Protein AF-A0A2V9SY92-F1 (afdb_monomer_lite)

Radius of gyration: 17.73 Å; chains: 1; bounding box: 36×40×46 Å

Structure (mmCIF, N/CA/C/O backbone):
data_AF-A0A2V9SY92-F1
#
_entry.id   AF-A0A2V9SY92-F1
#
loop_
_atom_site.group_PDB
_atom_site.id
_atom_site.type_symbol
_atom_site.label_atom_id
_atom_site.label_alt_id
_atom_site.label_comp_id
_atom_site.label_asym_id
_atom_site.label_entity_id
_atom_site.label_seq_id
_atom_site.pdbx_PDB_ins_code
_atom_site.Cartn_x
_atom_site.Cartn_y
_atom_site.Cartn_z
_atom_site.occupancy
_atom_site.B_iso_or_equiv
_atom_site.auth_seq_id
_atom_site.auth_comp_id
_atom_site.auth_asym_id
_atom_site.auth_atom_id
_atom_site.pdbx_PDB_model_num
ATOM 1 N N . MET A 1 1 ? 0.864 14.185 -5.885 1.00 79.75 1 MET A N 1
ATOM 2 C CA . MET A 1 1 ? -0.169 14.125 -4.828 1.00 79.75 1 MET A CA 1
ATOM 3 C C . MET A 1 1 ? 0.539 14.147 -3.479 1.00 79.75 1 MET A C 1
ATOM 5 O O . MET A 1 1 ? 1.591 13.530 -3.383 1.00 79.75 1 MET A O 1
ATOM 9 N N . HIS A 1 2 ? 0.049 14.892 -2.484 1.00 87.62 2 HIS A N 1
ATOM 10 C CA . HIS A 1 2 ? 0.700 14.980 -1.168 1.00 87.62 2 HIS A CA 1
ATOM 11 C C . HIS A 1 2 ? -0.073 14.120 -0.148 1.00 87.62 2 HIS A C 1
ATOM 13 O O . HIS A 1 2 ? -1.284 14.319 -0.026 1.00 87.62 2 HIS A O 1
ATOM 19 N N . PRO A 1 3 ? 0.576 13.208 0.604 1.00 86.88 3 PRO A N 1
ATOM 20 C CA . PRO A 1 3 ? -0.110 12.250 1.486 1.00 86.88 3 PRO A CA 1
ATOM 21 C C . PRO A 1 3 ? -0.908 12.921 2.618 1.00 86.88 3 PRO A C 1
ATOM 23 O O . PRO A 1 3 ? -1.851 12.343 3.154 1.00 86.88 3 PRO A O 1
ATOM 26 N N . ASN A 1 4 ? -0.579 14.177 2.949 1.00 87.94 4 ASN A N 1
ATOM 27 C CA . ASN A 1 4 ? -1.315 14.933 3.964 1.00 87.94 4 ASN A CA 1
ATOM 28 C C . ASN A 1 4 ? -2.726 15.397 3.539 1.00 87.94 4 ASN A C 1
ATOM 30 O O . ASN A 1 4 ? -3.452 15.932 4.373 1.00 87.94 4 ASN A O 1
ATOM 34 N N . HIS A 1 5 ? -3.116 15.229 2.272 1.00 90.88 5 HIS A N 1
ATOM 35 C CA . HIS A 1 5 ? -4.370 15.781 1.734 1.00 90.88 5 HIS A CA 1
ATOM 36 C C . HIS A 1 5 ? -5.270 14.741 1.064 1.00 90.88 5 HIS A C 1
ATOM 38 O O . HIS A 1 5 ? -6.218 15.112 0.379 1.00 90.88 5 HIS A O 1
ATOM 44 N N . VAL A 1 6 ? -4.966 13.456 1.233 1.00 94.75 6 VAL A N 1
ATOM 45 C CA . VAL A 1 6 ? -5.696 12.361 0.590 1.00 94.75 6 VAL A CA 1
ATOM 46 C C . VAL A 1 6 ? -5.926 11.216 1.559 1.00 94.75 6 VAL A C 1
ATOM 48 O O . VAL A 1 6 ? -5.250 11.102 2.589 1.00 94.75 6 VAL A O 1
ATOM 51 N N . ASP A 1 7 ? -6.891 10.376 1.214 1.00 97.06 7 ASP A N 1
ATOM 52 C CA . ASP A 1 7 ? -7.076 9.082 1.849 1.00 97.06 7 ASP A CA 1
ATOM 53 C C . ASP A 1 7 ? -5.817 8.236 1.651 1.00 97.06 7 ASP A C 1
ATOM 55 O O . ASP A 1 7 ? -5.159 8.307 0.611 1.00 97.06 7 ASP A O 1
ATOM 59 N N . LEU A 1 8 ? -5.450 7.476 2.680 1.00 97.81 8 LEU A N 1
ATOM 60 C CA . LEU A 1 8 ? -4.295 6.589 2.629 1.00 97.81 8 LEU A CA 1
ATOM 61 C C . LEU A 1 8 ? -4.738 5.152 2.868 1.00 97.81 8 LEU A C 1
ATOM 63 O O . LEU A 1 8 ? -5.496 4.873 3.798 1.00 97.81 8 LEU A O 1
ATOM 67 N N . TYR A 1 9 ? -4.196 4.255 2.054 1.00 98.19 9 TYR A N 1
ATOM 68 C CA . TYR A 1 9 ? -4.377 2.814 2.151 1.00 98.19 9 TYR A CA 1
ATOM 69 C C . TYR A 1 9 ? -3.008 2.175 2.358 1.00 98.19 9 TYR A C 1
ATOM 71 O O . TYR A 1 9 ? -2.224 2.035 1.420 1.00 98.19 9 TYR A O 1
ATOM 79 N N . ALA A 1 10 ? -2.673 1.843 3.601 1.00 97.81 10 ALA A N 1
ATOM 80 C CA . ALA A 1 10 ? -1.389 1.242 3.939 1.00 97.81 10 ALA A CA 1
ATOM 81 C C . ALA A 1 10 ? -1.476 -0.275 3.822 1.00 97.81 10 ALA A C 1
ATOM 83 O O . ALA A 1 10 ? -2.211 -0.905 4.578 1.00 97.81 10 ALA A O 1
ATOM 84 N N . GLY A 1 11 ? -0.739 -0.859 2.882 1.00 97.00 11 GLY A N 1
ATOM 85 C CA . GLY A 1 11 ? -0.706 -2.303 2.706 1.00 97.00 11 GLY A CA 1
ATOM 86 C C . GLY A 1 11 ? 0.096 -2.945 3.826 1.00 97.00 11 GLY A C 1
ATOM 87 O O . GLY A 1 11 ? 1.197 -2.491 4.120 1.00 97.00 11 GLY A O 1
ATOM 88 N N . PHE A 1 12 ? -0.436 -4.000 4.431 1.00 95.06 12 PHE A N 1
ATOM 89 C CA . PHE A 1 12 ? 0.253 -4.820 5.413 1.00 95.06 12 PHE A CA 1
ATOM 90 C C . PHE A 1 12 ? 0.717 -6.141 4.810 1.00 95.06 12 PHE A C 1
ATOM 92 O O . PHE A 1 12 ? -0.041 -6.842 4.137 1.00 95.06 12 PHE A O 1
ATOM 99 N N . TYR A 1 13 ? 1.948 -6.506 5.146 1.00 92.50 13 TYR A N 1
ATOM 100 C CA . TYR A 1 13 ? 2.510 -7.837 4.963 1.00 92.50 13 TYR A CA 1
ATOM 101 C C . TYR A 1 13 ? 2.667 -8.525 6.327 1.00 92.50 13 TYR A C 1
ATOM 103 O O . TYR A 1 13 ? 2.854 -7.865 7.351 1.00 92.50 13 TYR A O 1
ATOM 111 N N . GLY A 1 14 ? 2.626 -9.861 6.342 1.00 88.38 14 GLY A N 1
ATOM 112 C CA . GLY A 1 14 ? 2.901 -10.654 7.546 1.00 88.38 14 GLY A CA 1
ATOM 113 C C . GLY A 1 14 ? 1.752 -10.675 8.556 1.00 88.38 14 GLY A C 1
ATOM 114 O O . GLY A 1 14 ? 1.975 -11.001 9.720 1.00 88.38 14 GLY A O 1
ATOM 115 N N . VAL A 1 15 ? 0.534 -10.338 8.119 1.00 87.56 15 VAL A N 1
ATOM 116 C CA . VAL A 1 15 ? -0.681 -10.372 8.940 1.00 87.56 15 VAL A CA 1
ATOM 117 C C . VAL A 1 15 ? -1.764 -11.221 8.276 1.00 87.56 15 VAL A C 1
ATOM 119 O O . VAL A 1 15 ? -2.028 -11.102 7.079 1.00 87.56 15 VAL A O 1
ATOM 122 N N . ALA A 1 16 ? -2.418 -12.062 9.072 1.00 85.06 16 ALA A N 1
ATOM 123 C CA . ALA A 1 16 ? -3.672 -12.710 8.714 1.00 85.06 16 ALA A CA 1
ATOM 124 C C . ALA A 1 16 ? -4.774 -12.098 9.583 1.00 85.06 16 ALA A C 1
ATOM 126 O O . ALA A 1 16 ? -4.767 -12.255 10.803 1.00 85.06 16 ALA A O 1
ATOM 127 N N . LEU A 1 17 ? -5.685 -11.347 8.966 1.00 87.81 17 LEU A N 1
ATOM 128 C CA . LEU A 1 17 ? -6.749 -10.660 9.694 1.00 87.81 17 LEU A CA 1
ATOM 129 C C . LEU A 1 17 ? -7.881 -11.640 10.026 1.00 87.81 17 LEU A C 1
ATOM 131 O O . LEU A 1 17 ? -8.433 -12.255 9.113 1.00 87.81 17 LEU A O 1
ATOM 135 N N . VAL A 1 18 ? -8.244 -11.757 11.304 1.00 86.25 18 VAL A N 1
ATOM 136 C CA . VAL A 1 18 ? -9.439 -12.478 11.770 1.00 86.25 18 VAL A CA 1
ATOM 137 C C . VAL A 1 18 ? -10.069 -11.644 12.894 1.00 86.25 18 VAL A C 1
ATOM 139 O O . VAL A 1 18 ? -9.456 -11.540 13.956 1.00 86.25 18 VAL A O 1
ATOM 142 N N . PRO A 1 19 ? -11.252 -11.024 12.705 1.00 86.25 19 PRO A N 1
ATOM 143 C CA . PRO A 1 19 ? -12.140 -11.067 11.531 1.00 86.25 19 PRO A CA 1
ATOM 144 C C . PRO A 1 19 ? -11.585 -10.326 10.296 1.00 86.25 19 PRO A C 1
ATOM 146 O O . PRO A 1 19 ? -10.580 -9.629 10.380 1.00 86.25 19 PRO A O 1
ATOM 149 N N . ASN A 1 20 ? -12.265 -10.444 9.147 1.00 89.88 20 ASN A N 1
ATOM 150 C CA . ASN A 1 20 ? -11.826 -9.877 7.857 1.00 89.88 20 ASN A CA 1
ATOM 151 C C . ASN A 1 20 ? -11.811 -8.336 7.803 1.00 89.88 20 ASN A C 1
ATOM 153 O O . ASN A 1 20 ? -11.303 -7.758 6.840 1.00 89.88 20 ASN A O 1
ATOM 157 N N . SER A 1 21 ? -12.343 -7.667 8.826 1.00 94.44 21 SER A N 1
ATOM 158 C CA . SER A 1 21 ? -12.194 -6.229 9.040 1.00 94.44 21 SER A CA 1
ATOM 159 C C . SER A 1 21 ? -12.472 -5.860 10.492 1.00 94.44 21 SER A C 1
ATOM 161 O O . SER A 1 21 ? -13.337 -6.477 11.117 1.00 94.44 21 SER A O 1
ATOM 163 N N . PHE A 1 22 ? -11.834 -4.809 10.996 1.00 92.75 22 PHE A N 1
ATOM 164 C CA . PHE A 1 22 ? -12.216 -4.172 12.256 1.00 92.75 22 PHE A CA 1
ATOM 165 C C . PHE A 1 22 ? -12.013 -2.654 12.214 1.00 92.75 22 PHE A C 1
ATOM 167 O O . PHE A 1 22 ? -11.126 -2.140 11.528 1.00 92.75 22 PHE A O 1
ATOM 174 N N . ASP A 1 23 ? -12.867 -1.950 12.955 1.00 94.50 23 ASP A N 1
ATOM 175 C CA . ASP A 1 23 ? -12.862 -0.494 13.107 1.00 94.50 23 ASP A CA 1
ATOM 176 C C . ASP A 1 23 ? -11.920 -0.087 14.252 1.00 94.50 23 ASP A C 1
ATOM 178 O O . ASP A 1 23 ? -11.966 -0.660 15.342 1.00 94.50 23 ASP A O 1
ATOM 182 N N . LEU A 1 24 ? -11.057 0.896 13.996 1.00 93.44 24 LEU A N 1
ATOM 183 C CA . LEU A 1 24 ? -10.153 1.509 14.975 1.00 93.44 24 LEU A CA 1
ATOM 184 C C . LEU A 1 24 ? -10.696 2.847 15.513 1.00 93.44 24 LEU A C 1
ATOM 186 O O . LEU A 1 24 ? -10.051 3.508 16.329 1.00 93.44 24 LEU A O 1
ATOM 190 N N . GLY A 1 25 ? -11.890 3.243 15.075 1.00 93.19 25 GLY A N 1
ATOM 191 C CA . GLY A 1 25 ? -12.555 4.494 15.392 1.00 93.19 25 GLY A CA 1
ATOM 192 C C . GLY A 1 25 ? -12.169 5.624 14.438 1.00 93.19 25 GLY A C 1
ATOM 193 O O . GLY A 1 25 ? -11.168 5.580 13.725 1.00 93.19 25 GLY A O 1
ATOM 194 N N . ARG A 1 26 ? -12.977 6.694 14.435 1.00 91.81 26 ARG A N 1
ATOM 195 C CA . ARG A 1 26 ? -12.762 7.898 13.600 1.00 91.81 26 ARG A CA 1
ATOM 196 C C . ARG A 1 26 ? -12.607 7.580 12.102 1.00 91.81 26 ARG A C 1
ATOM 198 O O . ARG A 1 26 ? -11.831 8.230 11.407 1.00 91.81 26 ARG A O 1
ATOM 205 N N . GLY A 1 27 ? -13.324 6.562 11.623 1.00 94.06 27 GLY A N 1
ATOM 206 C CA . GLY A 1 27 ? -13.288 6.115 10.229 1.00 94.06 27 GLY A CA 1
ATOM 207 C C . GLY A 1 27 ? -12.007 5.380 9.826 1.00 94.06 27 GLY A C 1
ATOM 208 O O . GLY A 1 27 ? -11.866 5.025 8.660 1.00 94.06 27 GLY A O 1
ATOM 209 N N . VAL A 1 28 ? -11.078 5.156 10.759 1.00 96.88 28 VAL A N 1
ATOM 210 C CA . VAL A 1 28 ? -9.878 4.352 10.529 1.00 96.88 28 VAL A CA 1
ATOM 211 C C . VAL A 1 28 ? -10.254 2.885 10.646 1.00 96.88 28 VAL A C 1
ATOM 213 O O . VAL A 1 28 ? -10.837 2.479 11.646 1.00 96.88 28 VAL A O 1
ATOM 216 N N . ALA A 1 29 ? -9.896 2.073 9.661 1.00 97.19 29 ALA A N 1
ATOM 217 C CA . ALA A 1 29 ? -10.237 0.655 9.668 1.00 97.19 29 ALA A CA 1
ATOM 218 C C . ALA A 1 29 ? -9.105 -0.190 9.099 1.00 97.19 29 ALA A C 1
ATOM 220 O O . ALA A 1 29 ? -8.377 0.254 8.213 1.00 97.19 29 ALA A O 1
ATOM 221 N N . VAL A 1 30 ? -8.989 -1.428 9.572 1.00 96.19 30 VAL A N 1
ATOM 222 C CA . VAL A 1 30 ? -8.158 -2.450 8.930 1.00 96.19 30 VAL A CA 1
ATOM 223 C C . VAL A 1 30 ? -9.081 -3.452 8.255 1.00 96.19 30 VAL A C 1
ATOM 225 O O . VAL A 1 30 ? -10.072 -3.881 8.846 1.00 96.19 30 VAL A O 1
ATOM 228 N N . SER A 1 31 ? -8.772 -3.833 7.021 1.00 97.25 31 SER A N 1
ATOM 229 C CA . SER A 1 31 ? -9.542 -4.829 6.271 1.00 97.25 31 SER A CA 1
ATOM 230 C C . SER A 1 31 ? -8.638 -5.747 5.461 1.00 97.25 31 SER A C 1
ATOM 232 O O . SER A 1 31 ? -7.519 -5.374 5.117 1.00 97.25 31 SER A O 1
ATOM 234 N N . GLN A 1 32 ? -9.097 -6.965 5.183 1.00 96.88 32 GLN A N 1
ATOM 235 C CA . GLN A 1 32 ? -8.403 -7.869 4.270 1.00 96.88 32 GLN A CA 1
ATOM 236 C C . GLN A 1 32 ? -8.378 -7.296 2.854 1.00 96.88 32 GLN A C 1
ATOM 238 O O . GLN A 1 32 ? -9.341 -6.684 2.390 1.00 96.88 32 GLN A O 1
ATOM 243 N N . THR A 1 33 ? -7.279 -7.546 2.156 1.00 96.69 33 THR A N 1
ATOM 244 C CA . THR A 1 33 ? -7.119 -7.234 0.737 1.00 96.69 33 THR A CA 1
ATOM 245 C C . THR A 1 33 ? -6.129 -8.216 0.122 1.00 96.69 33 THR A C 1
ATOM 247 O O . THR A 1 33 ? -5.542 -9.034 0.829 1.00 96.69 33 THR A O 1
ATOM 250 N N . TYR A 1 34 ? -5.930 -8.143 -1.188 1.00 96.38 34 TYR A N 1
ATOM 251 C CA . TYR A 1 34 ? -4.823 -8.834 -1.831 1.00 96.38 34 TYR A CA 1
ATOM 252 C C . TYR A 1 34 ? -4.194 -7.955 -2.905 1.00 96.38 34 TYR A C 1
ATOM 254 O O . TYR A 1 34 ? -4.880 -7.489 -3.814 1.00 96.38 34 TYR A O 1
ATOM 262 N N . ALA A 1 35 ? -2.880 -7.764 -2.815 1.00 96.44 35 ALA A N 1
ATOM 263 C CA . ALA A 1 35 ? -2.079 -7.197 -3.889 1.00 96.44 35 ALA A CA 1
ATOM 264 C C . ALA A 1 35 ? -0.664 -7.781 -3.860 1.00 96.44 35 ALA A C 1
ATOM 266 O O . ALA A 1 35 ? -0.018 -7.819 -2.815 1.00 96.44 35 ALA A O 1
ATOM 267 N N . HIS A 1 36 ? -0.164 -8.193 -5.023 1.00 95.19 36 HIS A N 1
ATOM 268 C CA . HIS A 1 36 ? 1.237 -8.561 -5.188 1.00 95.19 36 HIS A CA 1
ATOM 269 C C . HIS A 1 36 ? 2.035 -7.311 -5.569 1.00 95.19 36 HIS A C 1
ATOM 271 O O . HIS A 1 36 ? 2.024 -6.880 -6.725 1.00 95.19 36 HIS A O 1
ATOM 277 N N . PHE A 1 37 ? 2.690 -6.687 -4.591 1.00 93.75 37 PHE A N 1
ATOM 278 C CA . PHE A 1 37 ? 3.508 -5.505 -4.831 1.00 93.75 37 PHE A CA 1
ATOM 279 C C . PHE A 1 37 ? 4.890 -5.931 -5.313 1.00 93.75 37 PHE A C 1
ATOM 281 O O . PHE A 1 37 ? 5.641 -6.561 -4.570 1.00 93.75 37 PHE A O 1
ATOM 288 N N . MET A 1 38 ? 5.227 -5.586 -6.556 1.00 91.94 38 MET A N 1
ATOM 289 C CA . MET A 1 38 ? 6.480 -5.996 -7.182 1.00 91.94 38 MET A CA 1
ATOM 290 C C . MET A 1 38 ? 7.213 -4.835 -7.852 1.00 91.94 38 MET A C 1
ATOM 292 O O . MET A 1 38 ? 6.618 -3.996 -8.525 1.00 91.94 38 MET A O 1
ATOM 296 N N . ALA A 1 39 ? 8.534 -4.839 -7.700 1.00 89.38 39 ALA A N 1
ATOM 297 C CA . ALA A 1 39 ? 9.473 -3.974 -8.397 1.00 89.38 39 ALA A CA 1
ATOM 298 C C . ALA A 1 39 ? 10.428 -4.865 -9.213 1.00 89.38 39 ALA A C 1
ATOM 300 O O . ALA A 1 39 ? 11.481 -5.270 -8.701 1.00 89.38 39 ALA A O 1
ATOM 301 N N . PRO A 1 40 ? 10.052 -5.247 -10.450 1.00 91.50 40 PRO A N 1
ATOM 302 C CA . PRO A 1 40 ? 10.911 -6.056 -11.304 1.00 91.50 40 PRO A CA 1
ATOM 303 C C . PRO A 1 40 ? 12.147 -5.256 -11.727 1.00 91.50 40 PRO A C 1
ATOM 305 O O . PRO A 1 40 ? 12.092 -4.038 -11.910 1.00 91.50 40 PRO A O 1
ATOM 308 N N . PHE A 1 41 ? 13.272 -5.939 -11.937 1.00 91.94 41 PHE A N 1
ATOM 309 C CA . PHE A 1 41 ? 14.458 -5.281 -12.476 1.00 91.94 41 PHE A CA 1
ATOM 310 C C . PHE A 1 41 ? 14.238 -4.880 -13.937 1.00 91.94 41 PHE A C 1
ATOM 312 O O . PHE A 1 41 ? 14.099 -5.730 -14.815 1.00 91.94 41 PHE A O 1
ATOM 319 N N . MET A 1 42 ? 14.257 -3.574 -14.198 1.00 94.88 42 MET A N 1
ATOM 320 C CA . MET A 1 42 ? 14.225 -2.998 -15.541 1.00 94.88 42 MET A CA 1
ATOM 321 C C . MET A 1 42 ? 15.607 -2.456 -15.896 1.00 94.88 42 MET A C 1
ATOM 323 O O . MET A 1 42 ? 16.132 -1.577 -15.216 1.00 94.88 42 MET A O 1
ATOM 327 N N . MET A 1 43 ? 16.209 -2.991 -16.958 1.00 94.38 43 MET A N 1
ATOM 328 C CA . MET A 1 43 ? 17.550 -2.612 -17.401 1.00 94.38 43 MET A CA 1
ATOM 329 C C . MET A 1 43 ? 17.501 -1.793 -18.684 1.00 94.38 43 MET A C 1
ATOM 331 O O . MET A 1 43 ? 16.866 -2.203 -19.655 1.00 94.38 43 MET A O 1
ATOM 335 N N . ALA A 1 44 ? 18.239 -0.685 -18.708 1.00 96.25 44 ALA A N 1
ATOM 336 C CA . ALA A 1 44 ? 18.574 0.045 -19.923 1.00 96.25 44 ALA A CA 1
ATOM 337 C C . ALA A 1 44 ? 20.037 -0.210 -20.299 1.00 96.25 44 ALA A C 1
ATOM 339 O O . ALA A 1 44 ? 20.902 -0.304 -19.429 1.00 96.25 44 ALA A O 1
ATOM 340 N N . PHE A 1 45 ? 20.318 -0.290 -21.598 1.00 96.25 45 PHE A N 1
ATOM 341 C CA . PHE A 1 45 ? 21.653 -0.633 -22.109 1.00 96.25 45 PHE A CA 1
ATOM 342 C C . PHE A 1 45 ? 22.425 0.574 -22.651 1.00 96.25 45 PHE A C 1
ATOM 344 O O . PHE A 1 45 ? 23.481 0.414 -23.258 1.00 96.25 45 PHE A O 1
ATOM 351 N N . ALA A 1 46 ? 21.920 1.787 -22.413 1.00 96.88 46 ALA A N 1
ATOM 352 C CA . ALA A 1 46 ? 22.638 3.020 -22.696 1.00 96.88 46 ALA A CA 1
ATOM 353 C C . ALA A 1 46 ? 22.347 4.109 -21.649 1.00 96.88 46 ALA A C 1
ATOM 355 O O . ALA A 1 46 ? 21.334 4.100 -20.937 1.00 96.88 46 ALA A O 1
ATOM 356 N N . ARG A 1 47 ? 23.283 5.055 -21.534 1.00 95.25 47 ARG A N 1
ATOM 357 C CA . ARG A 1 47 ? 23.221 6.151 -20.564 1.00 95.25 47 ARG A CA 1
ATOM 358 C C . ARG A 1 47 ? 22.222 7.219 -21.012 1.00 95.25 47 ARG A C 1
ATOM 360 O O . ARG A 1 47 ? 22.193 7.591 -22.181 1.00 95.25 47 ARG A O 1
ATOM 367 N N . ALA A 1 48 ? 21.451 7.748 -20.065 1.00 96.81 48 ALA A N 1
ATOM 368 C CA . ALA A 1 48 ? 20.608 8.909 -20.307 1.00 96.81 48 ALA A CA 1
ATOM 369 C C . ALA A 1 48 ? 21.452 10.190 -20.488 1.00 96.81 48 ALA A C 1
ATOM 371 O O . ALA A 1 48 ? 22.375 10.426 -19.698 1.00 96.81 48 ALA A O 1
ATOM 372 N N . PRO A 1 49 ? 21.135 11.053 -21.470 1.00 94.69 49 PRO A N 1
ATOM 373 C CA . PRO A 1 49 ? 21.598 12.437 -21.467 1.00 94.69 49 PRO A CA 1
ATOM 374 C C . PRO A 1 49 ? 21.146 13.176 -20.192 1.00 94.69 49 PRO A C 1
ATOM 376 O O . PRO A 1 49 ? 20.141 12.788 -19.588 1.00 94.69 49 PRO A O 1
ATOM 379 N N . PRO A 1 50 ? 21.829 14.261 -19.782 1.00 96.00 50 PRO A N 1
ATOM 380 C CA . PRO A 1 50 ? 21.427 15.046 -18.615 1.00 96.00 50 PRO A CA 1
ATOM 381 C C . PRO A 1 50 ? 19.949 15.467 -18.669 1.00 96.00 50 PRO A C 1
ATOM 383 O O . PRO A 1 50 ? 19.495 16.049 -19.653 1.00 96.00 50 PRO A O 1
ATOM 386 N N . GLY A 1 51 ? 19.193 15.150 -17.612 1.00 94.56 51 GLY A N 1
ATOM 387 C CA . GLY A 1 51 ? 17.773 15.504 -17.484 1.00 94.56 51 GLY A CA 1
ATOM 388 C C . GLY A 1 51 ? 16.807 14.718 -18.383 1.00 94.56 51 GLY A C 1
ATOM 389 O O . GLY A 1 51 ? 15.649 15.112 -18.517 1.00 94.56 51 GLY A O 1
ATOM 390 N N . LYS A 1 52 ? 17.253 13.634 -19.027 1.00 95.62 52 LYS A N 1
ATOM 391 C CA . LYS A 1 52 ? 16.409 12.759 -19.856 1.00 95.62 52 LYS A CA 1
ATOM 392 C C . LYS A 1 52 ? 16.261 11.376 -19.222 1.00 95.62 52 LYS A C 1
ATOM 394 O O . LYS A 1 52 ? 17.024 11.000 -18.339 1.00 95.62 52 LYS A O 1
ATOM 399 N N . HIS A 1 53 ? 15.267 10.619 -19.682 1.00 92.31 53 HIS A N 1
ATOM 400 C CA . HIS A 1 53 ? 15.132 9.206 -19.333 1.00 92.31 53 HIS A CA 1
ATOM 401 C C . HIS A 1 53 ? 16.184 8.364 -20.070 1.00 92.31 53 HIS A C 1
ATOM 403 O O . HIS A 1 53 ? 16.728 8.779 -21.098 1.00 92.31 53 HIS A O 1
ATOM 409 N N . HIS A 1 54 ? 16.470 7.169 -19.552 1.00 96.12 54 HIS A N 1
ATOM 410 C CA . HIS A 1 54 ? 17.338 6.214 -20.237 1.00 96.12 54 HIS A CA 1
ATOM 411 C C . HIS A 1 54 ? 16.717 5.797 -21.574 1.00 96.12 54 HIS A C 1
ATOM 413 O O . HIS A 1 54 ? 15.556 5.400 -21.582 1.00 96.12 54 HIS A O 1
ATOM 419 N N . PRO A 1 55 ? 17.442 5.846 -22.701 1.00 95.38 55 PRO A N 1
ATOM 420 C CA . PRO A 1 55 ? 16.878 5.424 -23.975 1.00 95.38 55 PRO A CA 1
ATOM 421 C C . PRO A 1 55 ? 16.689 3.901 -24.014 1.00 95.38 55 PRO A C 1
ATOM 423 O O . PRO A 1 55 ? 17.320 3.154 -23.259 1.00 95.38 55 PRO A O 1
ATOM 426 N N . GLY A 1 56 ? 15.815 3.447 -24.913 1.00 94.19 56 GLY A N 1
ATOM 427 C CA . GLY A 1 56 ? 15.680 2.030 -25.229 1.00 94.19 56 GLY A CA 1
ATOM 428 C C . GLY A 1 56 ? 16.921 1.462 -25.949 1.00 94.19 56 GLY A C 1
ATOM 429 O O . GLY A 1 56 ? 17.759 2.226 -26.431 1.00 94.19 56 GLY A O 1
ATOM 430 N N . PRO A 1 57 ? 17.035 0.128 -26.063 1.00 94.50 57 PRO A N 1
ATOM 431 C CA . PRO A 1 57 ? 16.074 -0.858 -25.578 1.00 94.50 57 PRO A CA 1
ATOM 432 C C . PRO A 1 57 ? 16.093 -0.987 -24.050 1.00 94.50 57 PRO A C 1
ATOM 434 O O . PRO A 1 57 ? 17.136 -0.839 -23.410 1.00 94.50 57 PRO A O 1
ATOM 437 N N . TRP A 1 58 ? 14.928 -1.291 -23.477 1.00 96.56 58 TRP A N 1
ATOM 438 C CA . TRP A 1 58 ? 14.799 -1.722 -22.087 1.00 96.56 58 TRP A CA 1
ATOM 439 C C . TRP A 1 58 ? 14.487 -3.213 -22.039 1.00 96.56 58 TRP A C 1
ATOM 441 O O . TRP A 1 58 ? 13.798 -3.736 -22.916 1.00 96.56 58 TRP A O 1
ATOM 451 N N . LYS A 1 59 ? 14.987 -3.905 -21.017 1.00 95.62 59 LYS A N 1
ATOM 452 C CA . LYS A 1 59 ? 14.709 -5.325 -20.799 1.00 95.62 59 LYS A CA 1
ATOM 453 C C . LYS A 1 59 ? 14.329 -5.575 -19.349 1.00 95.62 59 LYS A C 1
ATOM 455 O O . LYS A 1 59 ? 15.077 -5.207 -18.445 1.00 95.62 59 LYS A O 1
ATOM 460 N N . ALA A 1 60 ? 13.196 -6.244 -19.153 1.00 95.12 60 ALA A N 1
ATOM 461 C CA . ALA A 1 60 ? 12.866 -6.845 -17.871 1.00 95.12 60 ALA A CA 1
ATOM 462 C C . ALA A 1 60 ? 13.827 -8.015 -17.614 1.00 95.12 60 ALA A C 1
ATOM 464 O O . ALA A 1 60 ? 13.976 -8.910 -18.453 1.00 95.12 60 ALA A O 1
ATOM 465 N N . ALA A 1 61 ? 14.520 -7.980 -16.483 1.00 91.81 61 ALA A N 1
ATOM 466 C CA . ALA A 1 61 ? 15.431 -9.023 -16.042 1.00 91.81 61 ALA A CA 1
ATOM 467 C C . ALA A 1 61 ? 14.766 -9.900 -14.973 1.00 91.81 61 ALA A C 1
ATOM 469 O O . ALA A 1 61 ? 13.833 -9.486 -14.288 1.00 91.81 61 ALA A O 1
ATOM 470 N N . LYS A 1 62 ? 15.260 -11.133 -14.826 1.00 89.50 62 LYS A N 1
ATOM 471 C CA . LYS A 1 62 ? 14.806 -12.034 -13.763 1.00 89.50 62 LYS A CA 1
ATOM 472 C C . LYS A 1 62 ? 15.269 -11.500 -12.403 1.00 89.50 62 LYS A C 1
ATOM 474 O O . LYS A 1 62 ? 16.438 -11.153 -12.250 1.00 89.50 62 LYS A O 1
ATOM 479 N N . GLY A 1 63 ? 14.370 -11.510 -11.423 1.00 87.00 63 GLY A N 1
ATOM 480 C CA . GLY A 1 63 ? 14.609 -11.002 -10.072 1.00 87.00 63 GLY A CA 1
ATOM 481 C C . GLY A 1 63 ? 13.829 -9.718 -9.799 1.00 87.00 63 GLY A C 1
ATOM 482 O O . GLY A 1 63 ? 12.958 -9.332 -10.577 1.00 87.00 63 GLY A O 1
ATOM 483 N N . GLY A 1 64 ? 14.140 -9.077 -8.679 1.00 87.31 64 GLY A N 1
ATOM 484 C CA . GLY A 1 64 ? 13.437 -7.897 -8.189 1.00 87.31 64 GLY A CA 1
ATOM 485 C C . GLY A 1 64 ? 12.981 -8.090 -6.751 1.00 87.31 64 GLY A C 1
ATOM 486 O O . GLY A 1 64 ? 13.409 -9.023 -6.069 1.00 87.31 64 GLY A O 1
ATOM 487 N N . ILE A 1 65 ? 12.110 -7.193 -6.306 1.00 87.94 65 ILE A N 1
ATOM 488 C CA . ILE A 1 65 ? 11.498 -7.239 -4.978 1.00 87.94 65 ILE A CA 1
ATOM 489 C C . ILE A 1 65 ? 10.024 -7.552 -5.165 1.00 87.94 65 ILE A C 1
ATOM 491 O O . ILE A 1 65 ? 9.393 -7.000 -6.065 1.00 87.94 65 ILE A O 1
ATOM 495 N N . PHE A 1 66 ? 9.487 -8.432 -4.329 1.00 90.06 66 PHE A N 1
ATOM 496 C CA . PHE A 1 66 ? 8.076 -8.780 -4.336 1.00 90.06 66 PHE A CA 1
ATOM 497 C C . PHE A 1 66 ? 7.584 -9.021 -2.913 1.00 90.06 66 PHE A C 1
ATOM 499 O O . PHE A 1 66 ? 8.290 -9.613 -2.094 1.00 90.06 66 PHE A O 1
ATOM 506 N N . ILE A 1 67 ? 6.392 -8.513 -2.611 1.00 92.62 67 ILE A N 1
ATOM 507 C CA . ILE A 1 67 ? 5.774 -8.571 -1.289 1.00 92.62 67 ILE A CA 1
ATOM 508 C C . ILE A 1 67 ? 4.266 -8.750 -1.472 1.00 92.62 67 ILE A C 1
ATOM 510 O O . ILE A 1 67 ? 3.624 -7.955 -2.159 1.00 92.62 67 ILE A O 1
ATOM 514 N N . ASP A 1 68 ? 3.701 -9.772 -0.831 1.00 94.31 68 ASP A N 1
ATOM 515 C CA . ASP A 1 68 ? 2.254 -9.976 -0.805 1.00 94.31 68 ASP A CA 1
ATOM 516 C C . ASP A 1 68 ? 1.613 -9.123 0.292 1.00 94.31 68 ASP A C 1
ATOM 518 O O . ASP A 1 68 ? 1.939 -9.235 1.476 1.00 94.31 68 ASP A O 1
ATOM 522 N N . ILE A 1 69 ? 0.679 -8.272 -0.110 1.00 95.56 69 ILE A N 1
ATOM 523 C CA . ILE A 1 69 ? -0.155 -7.468 0.778 1.00 95.56 69 ILE A CA 1
ATOM 524 C C . ILE A 1 69 ? -1.439 -8.249 1.026 1.00 95.56 69 ILE A C 1
ATOM 526 O O . ILE A 1 69 ? -2.147 -8.572 0.075 1.00 95.56 69 ILE A O 1
ATOM 530 N N . THR A 1 70 ? -1.738 -8.545 2.289 1.00 95.75 70 THR A N 1
ATOM 531 C CA . THR A 1 70 ? -2.882 -9.389 2.697 1.00 95.75 70 THR A CA 1
ATOM 532 C C . THR A 1 70 ? -3.921 -8.644 3.537 1.00 95.75 70 THR A C 1
ATOM 534 O O . THR A 1 70 ? -5.029 -9.133 3.766 1.00 95.75 70 THR A O 1
ATOM 537 N N . ALA A 1 71 ? -3.588 -7.441 3.999 1.00 96.06 71 ALA A N 1
ATOM 538 C CA . ALA A 1 71 ? -4.514 -6.524 4.648 1.00 96.06 71 ALA A CA 1
ATOM 539 C C . ALA A 1 71 ? -4.138 -5.078 4.315 1.00 96.06 71 ALA A C 1
ATOM 541 O O . ALA A 1 71 ? -3.022 -4.803 3.883 1.00 96.06 71 ALA A O 1
ATOM 542 N N . GLU A 1 72 ? -5.064 -4.152 4.517 1.00 97.62 72 GLU A N 1
ATOM 543 C CA . GLU A 1 72 ? -4.845 -2.718 4.361 1.00 97.62 72 GLU A CA 1
ATOM 544 C C . GLU A 1 72 ? -5.402 -1.954 5.565 1.00 97.62 72 GLU A C 1
ATOM 546 O O . GLU A 1 72 ? -6.484 -2.270 6.062 1.00 97.62 72 GLU A O 1
ATOM 551 N N . LEU A 1 73 ? -4.670 -0.939 6.024 1.00 97.62 73 LEU A N 1
ATOM 552 C CA . LEU A 1 73 ? -5.184 0.122 6.888 1.00 97.62 73 LEU A CA 1
ATOM 553 C C . LEU A 1 73 ? -5.732 1.241 6.008 1.00 97.62 73 LEU A C 1
ATOM 555 O O . LEU A 1 73 ? -4.981 1.843 5.244 1.00 97.62 73 LEU A O 1
ATOM 559 N N . PHE A 1 74 ? -7.001 1.576 6.182 1.00 98.38 74 PHE A N 1
ATOM 560 C CA . PHE A 1 74 ? -7.597 2.793 5.658 1.00 98.38 74 PHE A CA 1
ATOM 561 C C . PHE A 1 74 ? -7.487 3.922 6.686 1.00 98.38 74 PHE A C 1
ATOM 563 O O . PHE A 1 74 ? -7.957 3.791 7.818 1.00 98.38 74 PHE A O 1
ATOM 570 N N . LEU A 1 75 ? -6.891 5.042 6.278 1.00 97.75 75 LEU A N 1
ATOM 571 C CA . LEU A 1 75 ? -6.830 6.285 7.040 1.00 97.75 75 LEU A CA 1
ATOM 572 C C . LEU A 1 75 ? -7.523 7.400 6.230 1.00 97.75 75 LEU A C 1
ATOM 574 O O . LEU A 1 75 ? -6.925 7.901 5.273 1.00 97.75 75 LEU A O 1
ATOM 578 N N . PRO A 1 76 ? -8.730 7.851 6.619 1.00 96.81 76 PRO A N 1
ATOM 579 C CA . PRO A 1 76 ? -9.437 8.935 5.933 1.00 96.81 76 PRO A CA 1
ATOM 580 C C . PRO A 1 76 ? -8.645 10.240 5.966 1.00 96.81 76 PRO A C 1
ATOM 582 O O . PRO A 1 76 ? -8.056 10.550 7.001 1.00 96.81 76 PRO A O 1
ATOM 585 N N . ALA A 1 77 ? -8.668 11.042 4.902 1.00 95.25 77 ALA A N 1
ATOM 586 C CA . ALA A 1 77 ? -8.039 12.366 4.807 1.00 95.25 77 ALA A CA 1
ATOM 587 C C . ALA A 1 77 ? -8.489 13.312 5.929 1.00 95.25 77 ALA A C 1
ATOM 589 O O . ALA A 1 77 ? -7.716 14.145 6.400 1.00 95.25 77 ALA A O 1
ATOM 590 N N . SER A 1 78 ? -9.737 13.153 6.372 1.00 93.38 78 SER A N 1
ATOM 591 C CA . SER A 1 78 ? -10.350 13.910 7.464 1.00 93.38 78 SER A CA 1
ATOM 592 C C . SER A 1 78 ? -9.809 13.542 8.848 1.00 93.38 78 SER A C 1
ATOM 594 O O . SER A 1 78 ? -9.954 14.325 9.789 1.00 93.38 78 SER A O 1
ATOM 596 N N . THR A 1 79 ? -9.168 12.381 8.995 1.00 92.50 79 THR A N 1
ATOM 597 C CA . THR A 1 79 ? -8.615 11.931 10.272 1.00 92.50 79 THR A CA 1
ATOM 598 C C . THR A 1 79 ? -7.236 12.535 10.502 1.00 92.50 79 THR A C 1
ATOM 600 O O . THR A 1 79 ? -6.316 12.381 9.697 1.00 92.50 79 THR A O 1
ATOM 603 N N . SER A 1 80 ? -7.088 13.208 11.643 1.00 85.88 80 SER A N 1
ATOM 604 C CA . SER A 1 80 ? -5.847 13.844 12.079 1.00 85.88 80 SER A CA 1
ATOM 605 C C . SER A 1 80 ? -5.515 13.453 13.518 1.00 85.88 80 SER A C 1
ATOM 607 O O . SER A 1 80 ? -6.389 13.430 14.392 1.00 85.88 80 SER A O 1
ATOM 609 N N . ALA A 1 81 ? -4.238 13.163 13.757 1.00 84.94 81 ALA A N 1
ATOM 610 C CA . ALA A 1 81 ? -3.636 13.116 15.079 1.00 84.94 81 ALA A CA 1
ATOM 611 C C . ALA A 1 81 ? -2.796 14.390 15.233 1.00 84.94 81 ALA A C 1
ATOM 613 O O . ALA A 1 81 ? -1.852 14.591 14.482 1.00 84.94 81 ALA A O 1
ATOM 614 N N . GLN A 1 82 ? -3.143 15.271 16.177 1.00 81.69 82 GLN A N 1
ATOM 615 C CA . GLN A 1 82 ? -2.588 16.636 16.245 1.00 81.69 82 GLN A CA 1
ATOM 616 C C . GLN A 1 82 ? -1.049 16.699 16.280 1.00 81.69 82 GLN A C 1
ATOM 618 O O . GLN A 1 82 ? -0.474 17.701 15.867 1.00 81.69 82 GLN A O 1
ATOM 623 N N . GLN A 1 83 ? -0.388 15.650 16.774 1.00 89.69 83 GLN A N 1
ATOM 624 C CA . GLN A 1 83 ? 1.063 15.575 16.934 1.00 89.69 83 GLN A CA 1
ATOM 625 C C . GLN A 1 83 ? 1.775 14.773 15.835 1.00 89.69 83 GLN A C 1
ATOM 627 O O . GLN A 1 83 ? 3.003 14.738 15.832 1.00 89.69 83 GLN A O 1
ATOM 632 N N . LEU A 1 84 ? 1.045 14.113 14.932 1.00 92.06 84 LEU A N 1
ATOM 633 C CA . LEU A 1 84 ? 1.616 13.255 13.895 1.00 92.06 84 LEU A CA 1
ATOM 634 C C . LEU A 1 84 ? 1.099 13.679 12.524 1.00 92.06 84 LEU A C 1
ATOM 636 O O . LEU A 1 84 ? -0.099 13.880 12.327 1.00 92.06 84 LEU A O 1
ATOM 640 N N . ASP A 1 85 ? 1.990 13.740 11.537 1.00 92.50 85 ASP A N 1
ATOM 641 C CA . ASP A 1 85 ? 1.520 13.732 10.156 1.00 92.50 85 ASP A CA 1
ATOM 642 C C . ASP A 1 85 ? 0.843 12.388 9.821 1.00 92.50 85 ASP A C 1
ATOM 644 O O . ASP A 1 85 ? 0.841 11.423 10.599 1.00 92.50 85 ASP A O 1
ATOM 648 N N . ARG A 1 86 ? 0.221 12.320 8.646 1.00 93.75 86 ARG A N 1
ATOM 649 C CA . ARG A 1 86 ? -0.592 11.162 8.262 1.00 93.75 86 ARG A CA 1
ATOM 650 C C . ARG A 1 86 ? 0.252 9.907 8.039 1.00 93.75 86 ARG A C 1
ATOM 652 O O . ARG A 1 86 ? -0.184 8.812 8.384 1.00 93.75 86 ARG A O 1
ATOM 659 N N . MET A 1 87 ? 1.477 10.069 7.545 1.00 93.56 87 MET A N 1
ATOM 660 C CA . MET A 1 87 ? 2.415 8.968 7.336 1.00 93.56 87 MET A CA 1
ATOM 661 C C . MET A 1 87 ? 2.885 8.384 8.674 1.00 93.56 87 MET A C 1
ATOM 663 O O . MET A 1 87 ? 2.854 7.173 8.891 1.00 93.56 87 MET A O 1
ATOM 667 N N . ASN A 1 88 ? 3.225 9.260 9.614 1.00 93.94 88 ASN A N 1
ATOM 668 C CA . ASN A 1 88 ? 3.594 8.916 10.979 1.00 93.94 88 ASN A CA 1
ATOM 669 C C . ASN A 1 88 ? 2.417 8.327 11.766 1.00 93.94 88 ASN A C 1
ATOM 671 O O . ASN A 1 88 ? 2.620 7.457 12.607 1.00 93.94 88 ASN A O 1
ATOM 675 N N . THR A 1 89 ? 1.180 8.725 11.461 1.00 95.12 89 THR A N 1
ATOM 676 C CA . THR A 1 89 ? -0.025 8.092 12.019 1.00 95.12 89 THR A CA 1
ATOM 677 C C . THR A 1 89 ? -0.143 6.635 11.566 1.00 95.12 89 THR A C 1
ATOM 679 O O . THR A 1 89 ? -0.348 5.754 12.401 1.00 95.12 89 THR A O 1
ATOM 682 N N . VAL A 1 90 ? 0.048 6.355 10.270 1.00 95.75 90 VAL A N 1
ATOM 683 C CA . VAL A 1 90 ? 0.092 4.978 9.740 1.00 95.75 90 VAL A CA 1
ATOM 684 C C . VAL A 1 90 ? 1.194 4.168 10.426 1.00 95.75 90 VAL A C 1
ATOM 686 O O . VAL A 1 90 ? 0.945 3.059 10.897 1.00 95.75 90 VAL A O 1
ATOM 689 N N . TRP A 1 91 ? 2.400 4.729 10.529 1.00 93.94 91 TRP A N 1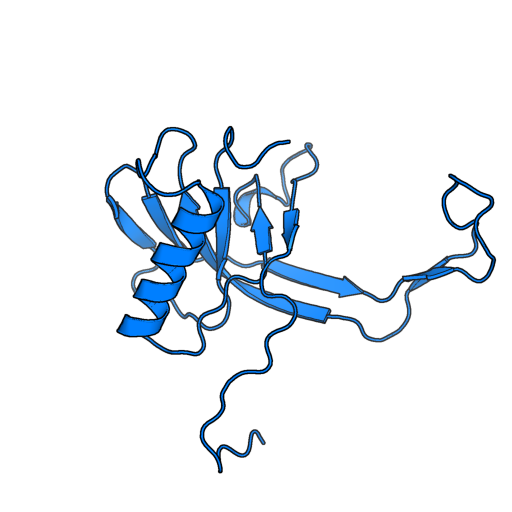
ATOM 690 C CA . TRP A 1 91 ? 3.530 4.080 11.198 1.00 93.94 91 TRP A CA 1
ATOM 691 C C . TRP A 1 91 ? 3.269 3.790 12.669 1.00 93.94 91 TRP A C 1
ATOM 693 O O . TRP A 1 91 ? 3.611 2.711 13.152 1.00 93.94 91 TRP A O 1
ATOM 703 N N . TRP A 1 92 ? 2.642 4.721 13.380 1.00 94.88 92 TRP A N 1
ATOM 704 C CA . TRP A 1 92 ? 2.310 4.537 14.784 1.00 94.88 92 TRP A CA 1
ATOM 705 C C . TRP A 1 92 ? 1.293 3.408 14.977 1.00 94.88 92 TRP A C 1
ATOM 707 O O . TRP A 1 92 ? 1.510 2.534 15.814 1.00 94.88 92 TRP A O 1
ATOM 717 N N . ILE A 1 93 ? 0.247 3.346 14.146 1.00 94.31 93 ILE A N 1
ATOM 718 C CA . ILE A 1 93 ? -0.715 2.232 14.158 1.00 94.31 93 ILE A CA 1
ATOM 719 C C . ILE A 1 93 ? -0.005 0.906 13.858 1.00 94.31 93 ILE A C 1
ATOM 721 O O . ILE A 1 93 ? -0.176 -0.060 14.601 1.00 94.31 93 ILE A O 1
ATOM 725 N N . ALA A 1 94 ? 0.843 0.860 12.828 1.00 93.75 94 ALA A N 1
ATOM 726 C CA . ALA A 1 94 ? 1.614 -0.336 12.490 1.00 93.75 94 ALA A CA 1
ATOM 727 C C . ALA A 1 94 ? 2.530 -0.781 13.645 1.00 93.75 94 ALA A C 1
ATOM 729 O O . ALA A 1 94 ? 2.619 -1.972 13.941 1.00 93.75 94 ALA A O 1
ATOM 730 N N . ALA A 1 95 ? 3.172 0.158 14.344 1.00 93.19 95 ALA A N 1
ATOM 731 C CA . ALA A 1 95 ? 3.998 -0.133 15.512 1.00 93.19 95 ALA A CA 1
ATOM 732 C C . ALA A 1 95 ? 3.179 -0.731 16.669 1.00 93.19 95 ALA A C 1
ATOM 734 O O . ALA A 1 95 ? 3.613 -1.708 17.280 1.00 93.19 95 ALA A O 1
ATOM 735 N N . LEU A 1 96 ? 1.980 -0.205 16.938 1.00 93.38 96 LEU A N 1
ATOM 736 C CA . LEU A 1 96 ? 1.070 -0.764 17.944 1.00 93.38 96 LEU A CA 1
ATOM 737 C C . LEU A 1 96 ? 0.588 -2.169 17.559 1.00 93.38 96 LEU A C 1
ATOM 739 O O . LEU A 1 96 ? 0.549 -3.059 18.407 1.00 93.38 96 LEU A O 1
ATOM 743 N N . MET A 1 97 ? 0.288 -2.403 16.280 1.00 90.94 97 MET A N 1
ATOM 744 C CA . MET A 1 97 ? -0.064 -3.737 15.783 1.00 90.94 97 MET A CA 1
ATOM 745 C C . MET A 1 97 ? 1.093 -4.728 15.945 1.00 90.94 97 MET A C 1
ATOM 747 O O . MET A 1 97 ? 0.866 -5.858 16.378 1.00 90.94 97 MET A O 1
ATOM 751 N N . ARG A 1 98 ? 2.335 -4.308 15.664 1.00 90.19 98 ARG A N 1
ATOM 752 C CA . ARG A 1 98 ? 3.533 -5.134 15.895 1.00 90.19 98 ARG A CA 1
ATOM 753 C C . ARG A 1 98 ? 3.713 -5.493 17.362 1.00 90.19 98 ARG A C 1
ATOM 755 O O . ARG A 1 98 ? 4.062 -6.630 17.665 1.00 90.19 98 ARG A O 1
ATOM 762 N N . LEU A 1 99 ? 3.476 -4.529 18.251 1.00 90.88 99 LEU A N 1
ATOM 763 C CA . LEU A 1 99 ? 3.561 -4.736 19.694 1.00 90.88 99 LEU A CA 1
ATOM 764 C C . LEU A 1 99 ? 2.496 -5.724 20.192 1.00 90.88 99 LEU A C 1
ATOM 766 O O . LEU A 1 99 ? 2.769 -6.498 21.102 1.00 90.88 99 LEU A O 1
ATOM 770 N N . HIS A 1 100 ? 1.298 -5.700 19.603 1.00 86.56 100 HIS A N 1
ATOM 771 C CA . HIS A 1 100 ? 0.190 -6.560 20.013 1.00 86.56 100 HIS A CA 1
ATOM 772 C C . HIS A 1 100 ? 0.261 -7.983 19.441 1.00 86.56 100 HIS A C 1
ATOM 774 O O . HIS A 1 100 ? 0.057 -8.941 20.180 1.00 86.56 100 HIS A O 1
ATOM 780 N N . ALA A 1 101 ? 0.495 -8.124 18.133 1.00 80.00 101 ALA A N 1
ATOM 781 C CA . ALA A 1 101 ? 0.289 -9.386 17.423 1.00 80.00 101 ALA A CA 1
ATOM 782 C C . ALA A 1 101 ? 1.599 -10.109 17.083 1.00 80.00 101 ALA A C 1
ATOM 784 O O . ALA A 1 101 ? 1.781 -11.263 17.464 1.00 80.00 101 ALA A O 1
ATOM 785 N N . ALA A 1 102 ? 2.498 -9.457 16.341 1.00 72.94 102 ALA A N 1
ATOM 786 C CA . ALA A 1 102 ? 3.774 -10.039 15.931 1.00 72.94 102 ALA A CA 1
ATOM 787 C C . ALA A 1 102 ? 4.730 -8.983 15.365 1.00 72.94 102 ALA A C 1
ATOM 789 O O . ALA A 1 102 ? 4.330 -8.091 14.615 1.00 72.94 102 ALA A O 1
ATOM 790 N N . ASN A 1 103 ? 6.030 -9.179 15.588 1.00 72.06 103 ASN A N 1
ATOM 791 C CA . ASN A 1 103 ? 7.093 -8.377 14.970 1.00 72.06 103 ASN A CA 1
ATOM 792 C C . ASN A 1 103 ? 7.187 -8.537 13.435 1.00 72.06 103 ASN A C 1
ATOM 794 O O . ASN A 1 103 ? 7.914 -7.786 12.791 1.00 72.06 103 ASN A O 1
ATOM 798 N N . ALA A 1 104 ? 6.470 -9.503 12.851 1.00 82.56 104 ALA A N 1
ATOM 799 C CA . ALA A 1 104 ? 6.497 -9.799 11.421 1.00 82.56 104 ALA A CA 1
ATOM 800 C C . ALA A 1 104 ? 5.649 -8.843 10.563 1.00 82.56 104 ALA A C 1
ATOM 802 O O . ALA A 1 104 ? 5.800 -8.862 9.340 1.00 82.56 104 ALA A O 1
ATOM 803 N N . ILE A 1 105 ? 4.780 -8.030 11.177 1.00 89.69 105 ILE A N 1
ATOM 804 C CA . ILE A 1 105 ? 3.929 -7.072 10.460 1.00 89.69 105 ILE A CA 1
ATOM 805 C C . ILE A 1 105 ? 4.805 -5.974 9.852 1.00 89.69 105 ILE A C 1
ATOM 807 O O . ILE A 1 105 ? 5.557 -5.311 10.567 1.00 89.69 105 ILE A O 1
ATOM 811 N N . SER A 1 106 ? 4.679 -5.732 8.550 1.00 91.75 106 SER A N 1
ATOM 812 C CA . SER A 1 106 ? 5.333 -4.610 7.866 1.00 91.75 106 SER A CA 1
ATOM 813 C C . SER A 1 106 ? 4.366 -3.834 6.979 1.00 91.75 106 SER A C 1
ATOM 815 O O . SER A 1 106 ? 3.328 -4.358 6.576 1.00 91.75 106 SER A O 1
ATOM 817 N N . VAL A 1 107 ? 4.711 -2.579 6.690 1.00 95.31 107 VAL A N 1
ATOM 818 C CA . VAL A 1 107 ? 3.988 -1.693 5.769 1.00 95.31 107 VAL A CA 1
ATOM 819 C C . VAL A 1 107 ? 4.871 -1.441 4.546 1.00 95.31 107 VAL A C 1
ATOM 821 O O . VAL A 1 107 ? 5.585 -0.438 4.498 1.00 95.31 107 VAL A O 1
ATOM 824 N N . PRO A 1 108 ? 4.909 -2.354 3.559 1.00 94.56 108 PRO A N 1
ATOM 825 C CA . PRO A 1 108 ? 5.780 -2.207 2.391 1.00 94.56 108 PRO A CA 1
ATOM 826 C C . PRO A 1 108 ? 5.466 -0.969 1.546 1.00 94.56 108 PRO A C 1
ATOM 828 O O . PRO A 1 108 ? 6.378 -0.343 1.001 1.00 94.56 108 PRO A O 1
ATOM 831 N N . VAL A 1 109 ? 4.187 -0.612 1.431 1.00 95.88 109 VAL A N 1
ATOM 832 C CA . VAL A 1 109 ? 3.724 0.452 0.542 1.00 95.88 109 VAL A CA 1
ATOM 833 C C . VAL A 1 109 ? 2.418 1.053 1.046 1.00 95.88 109 VAL A C 1
ATOM 835 O O . VAL A 1 109 ? 1.569 0.364 1.614 1.00 95.88 109 VAL A O 1
ATOM 838 N N . ILE A 1 110 ? 2.261 2.351 0.814 1.00 97.44 110 ILE A N 1
ATOM 839 C CA . ILE A 1 110 ? 1.016 3.086 1.030 1.00 97.44 110 ILE A CA 1
ATOM 840 C C . ILE A 1 110 ? 0.506 3.562 -0.321 1.00 97.44 110 ILE A C 1
ATOM 842 O O . ILE A 1 110 ? 1.283 4.027 -1.148 1.00 97.44 110 ILE A O 1
ATOM 846 N N . SER A 1 111 ? -0.793 3.438 -0.540 1.00 97.62 111 SER A N 1
ATOM 847 C CA . SER A 1 111 ? -1.477 3.825 -1.766 1.00 97.62 111 SER A CA 1
ATOM 848 C C . SER A 1 111 ? -2.422 4.995 -1.505 1.00 97.62 111 SER A C 1
ATOM 850 O O . SER A 1 111 ? -3.004 5.106 -0.423 1.00 97.62 111 SER A O 1
ATOM 852 N N . SER A 1 112 ? -2.601 5.856 -2.506 1.00 97.25 112 SER A N 1
ATOM 853 C CA . SER A 1 112 ? -3.688 6.844 -2.536 1.00 97.25 112 SER A CA 1
ATOM 854 C C . SER A 1 112 ? -5.060 6.217 -2.792 1.00 97.25 112 SER A C 1
ATOM 856 O O . SER A 1 112 ? -6.074 6.888 -2.666 1.00 97.25 112 SER A O 1
ATOM 858 N N . GLU A 1 113 ? -5.081 4.946 -3.189 1.00 97.38 113 GLU A N 1
ATOM 859 C CA . GLU A 1 113 ? -6.264 4.207 -3.621 1.00 97.38 113 GLU A CA 1
ATOM 860 C C . GLU A 1 113 ? -6.358 2.868 -2.897 1.00 97.38 113 GLU A C 1
ATOM 862 O O . GLU A 1 113 ? -5.342 2.218 -2.628 1.00 97.38 113 GLU A O 1
ATOM 867 N N . ARG A 1 114 ? -7.586 2.423 -2.634 1.00 97.38 114 ARG A N 1
ATOM 868 C CA . ARG A 1 114 ? -7.844 1.111 -2.039 1.00 97.38 114 ARG A CA 1
ATOM 869 C C . ARG A 1 114 ? -7.263 0.004 -2.915 1.00 97.38 114 ARG A C 1
ATOM 871 O O . ARG A 1 114 ? -7.584 -0.043 -4.102 1.00 97.38 114 ARG A O 1
ATOM 878 N N . PHE A 1 115 ? -6.500 -0.935 -2.348 1.00 97.50 115 PHE A N 1
ATOM 879 C CA . PHE A 1 115 ? -5.810 -1.961 -3.148 1.00 97.50 115 PHE A CA 1
ATOM 880 C C . PHE A 1 115 ? -6.777 -2.791 -3.997 1.00 97.50 115 PHE A C 1
ATOM 882 O O . PHE A 1 115 ? -6.508 -3.046 -5.167 1.00 97.50 115 PHE A O 1
ATOM 889 N N . ALA A 1 116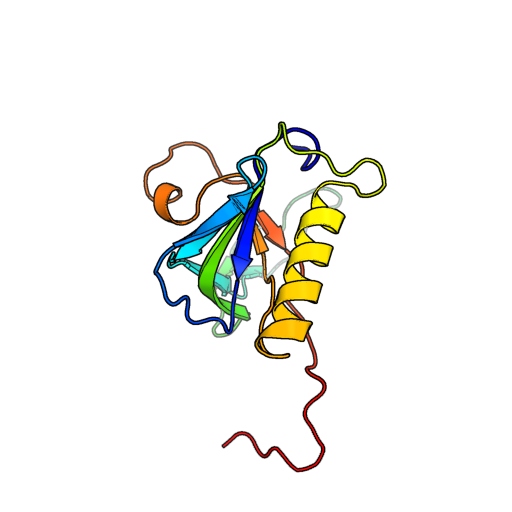 ? -7.939 -3.140 -3.438 1.00 96.69 116 ALA A N 1
ATOM 890 C CA . ALA A 1 116 ? -8.971 -3.897 -4.143 1.00 96.69 116 ALA A CA 1
ATOM 891 C C . ALA A 1 116 ? -9.627 -3.124 -5.307 1.00 96.69 116 ALA A C 1
ATOM 893 O O . ALA A 1 116 ? -10.201 -3.744 -6.200 1.00 96.69 116 ALA A O 1
ATOM 894 N N . SER A 1 117 ? -9.549 -1.790 -5.307 1.00 96.81 117 SER A N 1
ATOM 895 C CA . SER A 1 117 ? -10.128 -0.935 -6.350 1.00 96.81 117 SER A CA 1
ATOM 896 C C . SER A 1 117 ? -9.138 -0.613 -7.471 1.00 96.81 117 SER A C 1
ATOM 898 O O . SER A 1 117 ? -9.565 -0.342 -8.588 1.00 96.81 117 SER A O 1
ATOM 900 N N . ILE A 1 118 ? -7.826 -0.676 -7.211 1.00 96.69 118 ILE A N 1
ATOM 901 C CA . ILE A 1 118 ? -6.776 -0.334 -8.189 1.00 96.69 118 ILE A CA 1
ATOM 902 C C . ILE A 1 118 ? -6.948 -1.024 -9.561 1.00 96.69 118 ILE A C 1
ATOM 904 O O . ILE A 1 118 ? -6.752 -0.356 -10.572 1.00 96.69 118 ILE A O 1
ATOM 908 N N . PRO A 1 119 ? -7.340 -2.310 -9.666 1.00 96.06 119 PRO A N 1
ATOM 909 C CA . PRO A 1 119 ? -7.470 -2.965 -10.971 1.00 96.06 119 PRO A CA 1
ATOM 910 C C . PRO A 1 119 ? -8.558 -2.390 -11.891 1.00 96.06 119 PRO A C 1
ATOM 912 O O . PRO A 1 119 ? -8.566 -2.719 -13.075 1.00 96.06 119 PRO A O 1
ATOM 915 N N . VAL A 1 120 ? -9.501 -1.603 -11.359 1.00 96.06 120 VAL A N 1
ATOM 916 C CA . VAL A 1 120 ? -10.689 -1.129 -12.094 1.00 96.06 120 VAL A CA 1
ATOM 917 C C . VAL A 1 120 ? -10.779 0.392 -12.222 1.00 96.06 120 VAL A C 1
ATOM 919 O O . VAL A 1 120 ? -11.703 0.887 -12.862 1.00 96.06 120 VAL A O 1
ATOM 922 N N . ILE A 1 121 ? -9.855 1.138 -11.615 1.00 95.31 121 ILE A N 1
ATOM 923 C CA . ILE A 1 121 ? -9.808 2.600 -11.723 1.00 95.31 121 ILE A CA 1
ATOM 924 C C . ILE A 1 121 ? -9.004 3.033 -12.954 1.00 95.31 121 ILE A C 1
ATOM 926 O O . ILE A 1 121 ? -8.048 2.370 -13.350 1.00 95.31 121 ILE A O 1
ATOM 930 N N . GLU A 1 122 ? -9.387 4.160 -13.557 1.00 93.62 122 GLU A N 1
ATOM 931 C CA . GLU A 1 122 ? -8.658 4.737 -14.697 1.00 93.62 122 GLU A CA 1
ATOM 932 C C . GLU A 1 122 ? -7.455 5.572 -14.248 1.00 93.62 122 GLU A C 1
ATOM 934 O O . GLU A 1 122 ? -6.459 5.672 -14.966 1.00 93.62 122 GLU A O 1
ATOM 939 N N . GLN A 1 123 ? -7.543 6.193 -13.068 1.00 91.12 123 GLN A N 1
ATOM 940 C CA . GLN A 1 123 ? -6.462 7.007 -12.535 1.00 91.12 123 GLN A CA 1
ATOM 941 C C . GLN A 1 123 ? -5.278 6.150 -12.081 1.00 91.12 123 GLN A C 1
ATOM 943 O O . GLN A 1 123 ? -5.439 5.101 -11.460 1.00 91.12 123 GLN A O 1
ATOM 948 N N . GLU A 1 124 ? -4.067 6.639 -12.345 1.00 92.25 124 GLU A N 1
ATOM 949 C CA . GLU A 1 124 ? -2.849 6.006 -11.849 1.00 92.25 124 GLU A CA 1
ATOM 950 C C . GLU A 1 124 ? -2.753 6.197 -10.323 1.00 92.25 124 GLU A C 1
ATOM 952 O O . GLU A 1 124 ? -2.716 7.344 -9.854 1.00 92.25 124 GLU A O 1
ATOM 957 N N . PRO A 1 125 ? -2.720 5.112 -9.524 1.00 94.50 125 PRO A N 1
ATOM 958 C CA . PRO A 1 125 ? -2.586 5.232 -8.082 1.00 94.50 125 PRO A CA 1
ATOM 959 C C . PRO A 1 125 ? -1.202 5.780 -7.735 1.00 94.50 125 PRO A C 1
ATOM 961 O O . PRO A 1 125 ? -0.186 5.385 -8.310 1.00 94.50 125 PRO A O 1
ATOM 964 N N . HIS A 1 126 ? -1.136 6.659 -6.740 1.00 95.75 126 HIS A N 1
ATOM 965 C CA . HIS A 1 126 ? 0.140 7.093 -6.199 1.00 95.75 126 HIS A CA 1
ATOM 966 C C . HIS A 1 126 ? 0.582 6.120 -5.107 1.00 95.75 126 HIS A C 1
ATOM 968 O O . HIS A 1 126 ? -0.115 5.945 -4.107 1.00 95.75 126 HIS A O 1
ATOM 974 N N . LEU A 1 127 ? 1.750 5.505 -5.292 1.00 95.38 127 LEU A N 1
ATOM 975 C CA . LEU A 1 127 ? 2.340 4.583 -4.327 1.00 95.38 127 LEU A CA 1
ATOM 976 C C . LEU A 1 127 ? 3.529 5.238 -3.619 1.00 95.38 127 LEU A C 1
ATOM 978 O O . LEU A 1 127 ? 4.441 5.755 -4.263 1.00 95.38 127 LEU A O 1
ATOM 982 N N . TRP A 1 128 ? 3.544 5.158 -2.292 1.00 95.44 128 TRP A N 1
ATOM 983 C CA . TRP A 1 128 ? 4.659 5.540 -1.432 1.00 95.44 128 TRP A CA 1
ATOM 984 C C . TRP A 1 128 ? 5.305 4.277 -0.843 1.00 95.44 128 TRP A C 1
ATOM 986 O O . TRP A 1 128 ? 4.794 3.723 0.134 1.00 95.44 128 TRP A O 1
ATOM 996 N N . PRO A 1 129 ? 6.408 3.791 -1.438 1.00 92.94 129 PRO A N 1
ATOM 997 C CA . PRO A 1 129 ? 7.329 2.843 -0.817 1.00 92.94 129 PRO A CA 1
ATOM 998 C C . PRO A 1 129 ? 7.725 3.229 0.609 1.00 92.94 129 PRO A C 1
ATOM 1000 O O . PRO A 1 129 ? 8.174 4.352 0.823 1.00 92.94 129 PRO A O 1
ATOM 1003 N N . MET A 1 130 ? 7.630 2.297 1.561 1.00 88.62 130 MET A N 1
ATOM 1004 C CA . MET A 1 130 ? 8.065 2.531 2.946 1.00 88.62 130 MET A CA 1
ATOM 1005 C C . MET A 1 130 ? 9.045 1.446 3.405 1.00 88.62 130 MET A C 1
ATOM 1007 O O . MET A 1 130 ? 10.254 1.656 3.402 1.00 88.62 130 MET A O 1
ATOM 1011 N N . GLU A 1 131 ? 8.560 0.255 3.754 1.00 88.12 131 GLU A N 1
ATOM 1012 C CA . GLU A 1 131 ? 9.371 -0.802 4.381 1.00 8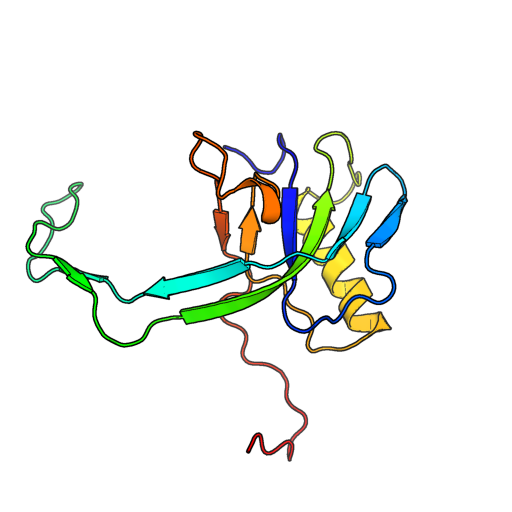8.12 131 GLU A CA 1
ATOM 1013 C C . GLU A 1 131 ? 9.824 -1.882 3.386 1.00 88.12 131 GLU A C 1
ATOM 1015 O O . GLU A 1 131 ? 9.840 -3.073 3.696 1.00 88.12 131 GLU A O 1
ATOM 1020 N N . ILE A 1 132 ? 10.207 -1.467 2.174 1.00 82.69 132 ILE A N 1
ATOM 1021 C CA . ILE A 1 132 ? 10.645 -2.377 1.098 1.00 82.69 132 ILE A CA 1
ATOM 1022 C C . ILE A 1 132 ? 11.940 -3.126 1.473 1.00 82.69 132 ILE A C 1
ATOM 1024 O O . ILE A 1 132 ? 12.172 -4.250 1.029 1.00 82.69 132 ILE A O 1
ATOM 1028 N N . HIS A 1 133 ? 12.768 -2.529 2.334 1.00 66.31 133 HIS A N 1
ATOM 1029 C CA . HIS A 1 133 ? 14.018 -3.108 2.811 1.00 66.31 133 HIS A CA 1
ATOM 1030 C C . HIS A 1 133 ? 14.022 -3.161 4.334 1.00 66.31 133 HIS A C 1
ATOM 1032 O O . HIS A 1 133 ? 14.337 -2.175 4.994 1.00 66.31 133 HIS A O 1
ATOM 1038 N N . THR A 1 134 ? 13.692 -4.314 4.907 1.00 56.47 134 THR A N 1
ATOM 1039 C CA . THR A 1 134 ? 13.844 -4.527 6.349 1.00 56.47 134 THR A CA 1
ATOM 1040 C C . THR A 1 134 ? 14.691 -5.772 6.608 1.00 56.47 134 THR A C 1
ATOM 1042 O O .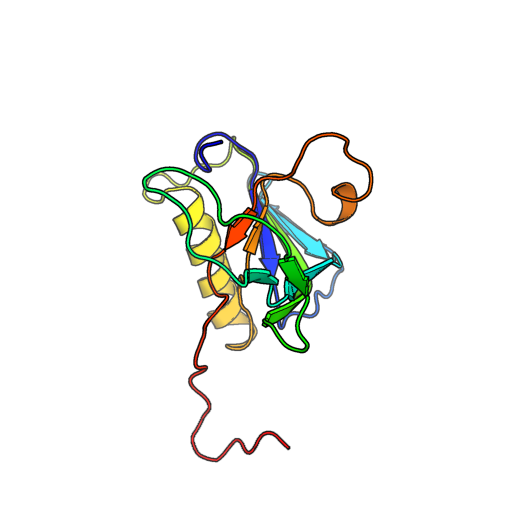 THR A 1 134 ? 14.206 -6.896 6.449 1.00 56.47 134 THR A O 1
ATOM 1045 N N . PRO A 1 135 ? 15.966 -5.611 7.023 1.00 56.19 135 PRO A N 1
ATOM 1046 C CA . PRO A 1 135 ? 16.612 -6.6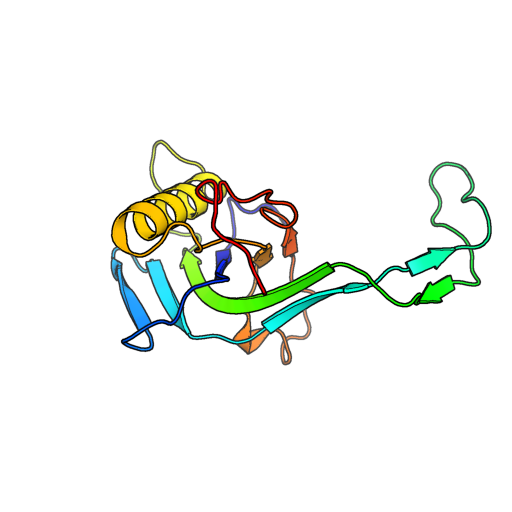45 7.810 1.00 56.19 135 PRO A CA 1
ATOM 1047 C C . PRO A 1 135 ? 15.765 -6.815 9.070 1.00 56.19 135 PRO A C 1
ATOM 1049 O O . PRO A 1 135 ? 15.602 -5.880 9.855 1.00 56.19 135 PRO A O 1
ATOM 1052 N N . ARG A 1 136 ? 15.146 -7.983 9.224 1.00 60.59 136 ARG A N 1
ATOM 1053 C CA . ARG A 1 136 ? 14.363 -8.274 10.422 1.00 60.59 136 ARG A CA 1
ATOM 1054 C C . ARG A 1 136 ? 15.337 -8.620 11.537 1.00 60.59 136 ARG A C 1
ATOM 1056 O O . ARG A 1 136 ? 16.298 -9.354 11.313 1.00 60.59 136 ARG A O 1
ATOM 1063 N N . LEU A 1 137 ? 15.066 -8.113 12.735 1.00 57.25 137 LEU A N 1
ATOM 1064 C CA . LEU A 1 137 ? 15.691 -8.634 13.943 1.00 57.25 137 LEU A CA 1
ATOM 1065 C C . LEU A 1 137 ? 15.102 -10.024 14.193 1.00 57.25 137 LEU A C 1
ATOM 1067 O O . LEU A 1 137 ? 14.067 -10.181 14.839 1.00 57.25 137 LEU A O 1
ATOM 1071 N N . PHE A 1 138 ? 15.729 -11.022 13.588 1.00 56.91 138 PHE A N 1
ATOM 1072 C CA . PHE A 1 138 ? 15.495 -12.416 13.907 1.00 56.91 138 PHE A CA 1
ATOM 1073 C C . PHE A 1 138 ? 16.193 -12.727 15.237 1.00 56.91 138 PHE A C 1
ATOM 1075 O O . PHE A 1 138 ? 17.335 -12.300 15.425 1.00 56.91 138 PHE A O 1
ATOM 1082 N N . PRO A 1 139 ? 15.548 -13.445 16.173 1.00 50.97 139 PRO A N 1
ATOM 1083 C CA . PRO A 1 139 ? 16.262 -14.025 17.303 1.00 50.97 139 PRO A CA 1
ATOM 1084 C C . PRO A 1 139 ? 17.422 -14.881 16.775 1.00 50.97 139 PRO A C 1
ATOM 1086 O O . PRO A 1 139 ? 17.222 -15.641 15.818 1.00 50.97 139 PRO A O 1
ATOM 1089 N N . GLU A 1 140 ? 18.614 -14.769 17.371 1.00 46.84 140 GLU A N 1
ATOM 1090 C CA . GLU A 1 140 ? 19.726 -15.676 17.061 1.00 46.84 140 GLU A CA 1
ATOM 1091 C C . GLU A 1 140 ? 19.233 -17.133 17.147 1.00 46.84 140 GLU A C 1
ATOM 1093 O O . GLU A 1 140 ? 18.625 -17.533 18.140 1.00 46.84 140 GLU A O 1
ATOM 1098 N N . GLY A 1 141 ? 19.439 -17.910 16.077 1.00 54.47 141 GLY A N 1
ATOM 1099 C CA . GLY A 1 141 ? 19.007 -19.311 15.988 1.00 54.47 141 GLY A CA 1
ATOM 1100 C C . GLY A 1 141 ? 17.648 -19.561 15.321 1.00 54.47 141 GLY A C 1
ATOM 1101 O O . GLY A 1 141 ? 17.212 -20.709 15.261 1.00 54.47 141 GLY A O 1
ATOM 1102 N N . SER A 1 142 ? 16.978 -18.538 14.783 1.00 56.06 142 SER A N 1
ATOM 1103 C CA . SER A 1 142 ? 15.840 -18.755 13.877 1.00 56.06 142 SER A CA 1
ATOM 1104 C C . SER A 1 142 ? 16.328 -19.035 12.454 1.00 56.06 142 SER A C 1
ATOM 1106 O O . SER A 1 142 ? 16.321 -18.174 11.577 1.00 56.06 142 SER A O 1
ATOM 1108 N N . ASP A 1 143 ? 16.777 -20.271 12.238 1.00 49.41 143 ASP A N 1
ATOM 1109 C CA . ASP A 1 143 ? 17.007 -20.812 10.901 1.00 49.41 143 ASP A CA 1
ATOM 1110 C C . ASP A 1 143 ? 15.690 -20.780 10.114 1.00 49.41 143 ASP A C 1
ATOM 1112 O O . ASP A 1 143 ? 14.757 -21.543 10.381 1.00 49.41 143 ASP A O 1
ATOM 1116 N N . VAL A 1 144 ? 15.611 -19.896 9.122 1.00 44.69 144 VAL A N 1
ATOM 1117 C CA . VAL A 1 144 ? 14.600 -19.989 8.070 1.00 44.69 144 VAL A CA 1
ATOM 1118 C C . VAL A 1 144 ? 15.084 -21.063 7.096 1.00 44.69 144 VAL A C 1
ATOM 1120 O O . VAL A 1 144 ? 16.035 -20.844 6.346 1.00 44.69 144 VAL A O 1
ATOM 1123 N N . ARG A 1 145 ? 14.460 -22.242 7.172 1.00 34.94 145 ARG A N 1
ATOM 1124 C CA . ARG A 1 145 ? 14.486 -23.250 6.104 1.00 34.94 145 ARG A CA 1
ATOM 1125 C C . ARG A 1 145 ? 13.622 -22.810 4.930 1.00 34.94 145 ARG A C 1
ATOM 1127 O O . ARG A 1 145 ? 12.554 -22.214 5.194 1.00 34.94 145 ARG A O 1
#

Secondary structure (DSSP, 8-state):
--GGGS-EEEEEES---SSSEEEEETTEEEEEEEEEEEEEEEEESSPPPTTSPPPSPEEEEEEE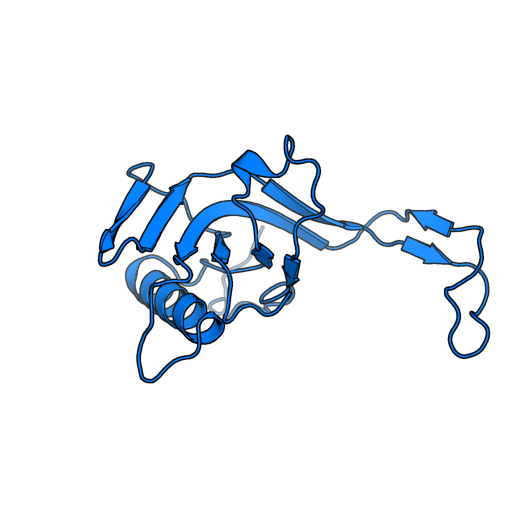EEEEEEEEEEE-TT--BTTB-HHHHHHHHHHHHHHHT-TT-EEEEEESS-TTTGGG-SSPPPEEE-SS-----PPTT----

Sequence (145 aa):
MHPNHVDLYAGFYGVALVPNSFDLGRGVAVSQTYAHFMAPFMMAFARAPPGKHHPGPWKAAKGGIFIDITAELFLPASTSAQQLDRMNTVWWIAALMRLHAANAISVPVISSERFASIPVIEQEPHLWPMEIHTPRLFPEGSDVR

pLDDT: mean 89.27, std 12.42, range [34.94, 98.38]

Foldseek 3Di:
DDPLQFKKKFFKAPDDDVPQKDDPDPPKIKGFDWDKDWDFDKDAPDDDDPPGDRDDDIDGDPDGFITIGTMIIIDGSPDDDPVDGPVVVVVVVQVVCCVPPHVRMDRQKMWSDHRRCCVPDPDDIDIDGDPSDDPRPDDPPPDDD